Protein AF-A0A9P7K1Y3-F1 (afdb_monomer)

pLDDT: mean 72.36, std 15.78, range [33.62, 91.06]

Radius of gyration: 36.67 Å; Cα contacts (8 Å, |Δi|>4): 23; chains: 1; bounding box: 82×53×87 Å

Mean predicted aligned error: 20.77 Å

Foldseek 3Di:
DDDDDDDDDDDDDDDDPPPDDPDDDPDDPDDDDDDDDDPDPDPCPPPNPDPDDDDPDDPDDDPDDDDDPVNVVVVVCVVVVHDPPPVDPDPVRVVVLVVCPVPPPPVVSVVVVPDDD

Secondary structure (DSSP, 8-state):
---------------------TT-----SSPPPP-----------TT-S------SS-S---------HHHHHHHHHHHHT--TTTTSSSHHHHHHHHHHHHHS-HHHHHHHHTS--

Sequence (117 aa):
MKTSESDGEDDINAGDHFEIPPDSPPASKRAQVEEVEDEGEPPIGPHDDCYVREFPHPASQWIRHADTAFESLLGELRATGKDVWEPFASEEEWELAMWLMKNVGQKSTDEYLNLPI

Organism: NCBI:txid117069

Structure (mmCIF, N/CA/C/O backbone):
data_AF-A0A9P7K1Y3-F1
#
_entry.id   AF-A0A9P7K1Y3-F1
#
loop_
_atom_site.group_PDB
_atom_site.id
_atom_site.type_symbol
_atom_site.label_atom_id
_atom_site.label_alt_id
_atom_site.label_comp_id
_atom_site.label_asym_id
_atom_site.label_entity_id
_atom_site.label_seq_id
_atom_site.pdbx_PDB_ins_code
_atom_site.Cartn_x
_atom_site.Cartn_y
_atom_site.Cartn_z
_atom_site.occupancy
_atom_site.B_iso_or_equiv
_atom_site.auth_seq_id
_atom_site.auth_comp_id
_atom_site.auth_asym_id
_atom_site.auth_atom_id
_atom_site.pdbx_PDB_model_num
ATOM 1 N N . MET A 1 1 ? 44.450 -28.643 61.158 1.00 38.12 1 MET A N 1
ATOM 2 C CA . MET A 1 1 ? 45.906 -28.892 61.112 1.00 38.12 1 MET A CA 1
ATOM 3 C C . MET A 1 1 ? 46.382 -28.500 59.725 1.00 38.12 1 MET A C 1
ATOM 5 O O . MET A 1 1 ? 45.722 -28.853 58.760 1.00 38.12 1 MET A O 1
ATOM 9 N N . LYS A 1 2 ? 47.408 -27.649 59.674 1.00 33.62 2 LYS A N 1
ATOM 10 C CA . LYS A 1 2 ? 48.014 -27.036 58.483 1.00 33.62 2 LYS A CA 1
ATOM 11 C C . LYS A 1 2 ? 49.043 -28.007 57.881 1.00 33.62 2 LYS A C 1
ATOM 13 O O . LYS A 1 2 ? 49.742 -28.658 58.649 1.00 33.62 2 LYS A O 1
ATOM 18 N N . THR A 1 3 ? 49.160 -28.036 56.560 1.00 48.47 3 THR A N 1
ATOM 19 C CA . THR A 1 3 ? 50.324 -28.528 55.794 1.00 48.47 3 THR A CA 1
ATOM 20 C C . THR A 1 3 ? 50.807 -27.320 54.976 1.00 48.47 3 THR A C 1
ATOM 22 O O . THR A 1 3 ? 49.987 -26.728 54.278 1.00 48.47 3 THR A O 1
ATOM 25 N N . SER A 1 4 ? 51.940 -26.692 55.324 1.00 46.88 4 SER A N 1
ATOM 26 C CA . SER A 1 4 ? 53.303 -26.936 54.786 1.00 46.88 4 SER A CA 1
ATOM 27 C C . SER A 1 4 ? 53.340 -26.690 53.267 1.00 46.88 4 SER A C 1
ATOM 29 O O . SER A 1 4 ? 52.697 -27.445 52.552 1.00 46.88 4 SER A O 1
ATOM 31 N N . GLU A 1 5 ? 53.827 -25.562 52.736 1.00 41.91 5 GLU A N 1
ATOM 32 C CA . GLU A 1 5 ? 55.189 -24.968 52.714 1.00 41.91 5 GLU A CA 1
ATOM 33 C C . GLU A 1 5 ? 55.901 -25.209 51.362 1.00 41.91 5 GLU A C 1
ATOM 35 O O . GLU A 1 5 ? 55.812 -26.297 50.800 1.00 41.91 5 GLU A O 1
ATOM 40 N N . SER A 1 6 ? 56.609 -24.158 50.926 1.00 43.84 6 SER A N 1
ATOM 41 C CA . SER A 1 6 ? 57.683 -24.043 49.925 1.00 43.84 6 SER A CA 1
ATOM 42 C C . SER A 1 6 ? 57.377 -23.636 48.477 1.00 43.84 6 SER A C 1
ATOM 44 O O . SER A 1 6 ? 56.924 -24.427 47.656 1.00 43.84 6 SER A O 1
ATOM 46 N N . ASP A 1 7 ? 57.724 -22.362 48.242 1.00 41.53 7 ASP A N 1
ATOM 47 C CA . ASP A 1 7 ? 58.723 -21.825 47.300 1.00 41.53 7 ASP A CA 1
ATOM 48 C C . ASP A 1 7 ? 58.618 -22.072 45.793 1.00 41.53 7 ASP A C 1
ATOM 50 O O . ASP A 1 7 ? 58.570 -23.194 45.298 1.00 41.53 7 ASP A O 1
ATOM 54 N N . GLY A 1 8 ? 58.727 -20.956 45.071 1.00 40.19 8 GLY A N 1
ATOM 55 C CA . GLY A 1 8 ? 58.896 -20.886 43.627 1.00 40.19 8 GLY A CA 1
ATOM 56 C C . GLY A 1 8 ? 58.743 -19.452 43.136 1.00 40.19 8 GLY A C 1
ATOM 57 O O . GLY A 1 8 ? 57.800 -19.153 42.408 1.00 40.19 8 GLY A O 1
ATOM 58 N N . GLU A 1 9 ? 59.614 -18.561 43.613 1.00 49.28 9 GLU A N 1
ATOM 59 C CA . GLU A 1 9 ? 59.849 -17.253 43.003 1.00 49.28 9 GLU A CA 1
ATOM 60 C C . GLU A 1 9 ? 60.460 -17.471 41.613 1.00 49.28 9 GLU A C 1
ATOM 62 O O . GLU A 1 9 ? 61.482 -18.140 41.501 1.00 49.28 9 GLU A O 1
ATOM 67 N N . ASP A 1 10 ? 59.851 -16.901 40.576 1.00 48.69 10 ASP A N 1
ATOM 68 C CA . ASP A 1 10 ? 60.540 -16.615 39.320 1.00 48.69 10 ASP A CA 1
ATOM 69 C C . ASP A 1 10 ? 60.316 -15.137 38.989 1.00 48.69 10 ASP A C 1
ATOM 71 O O . ASP A 1 10 ? 59.240 -14.692 38.577 1.00 48.69 10 ASP A O 1
ATOM 75 N N . ASP A 1 11 ? 61.381 -14.385 39.24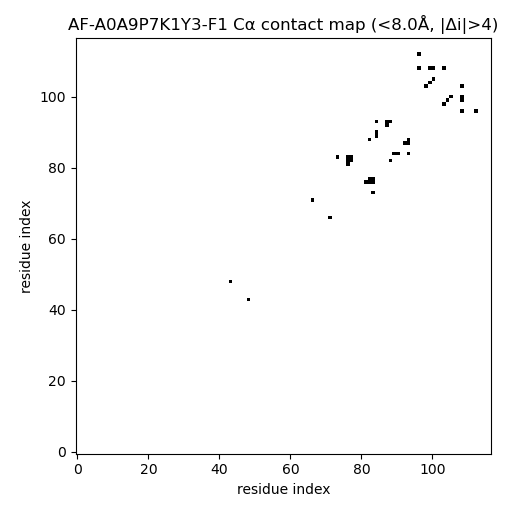3 1.00 48.50 11 ASP A N 1
ATOM 76 C CA . ASP A 1 11 ? 61.643 -13.032 38.794 1.00 48.50 11 ASP A CA 1
ATOM 77 C C . ASP A 1 11 ? 61.428 -12.862 37.284 1.00 48.50 11 ASP A C 1
ATOM 79 O O . ASP A 1 11 ? 62.089 -13.501 36.467 1.00 48.50 11 ASP A O 1
ATOM 83 N N . ILE A 1 12 ? 60.644 -11.851 36.914 1.00 45.72 12 ILE A N 1
ATOM 84 C CA . ILE A 1 12 ? 61.038 -10.943 35.832 1.00 45.72 12 ILE A CA 1
ATOM 85 C C . ILE A 1 12 ? 60.817 -9.502 36.288 1.00 45.72 12 ILE A C 1
ATOM 87 O O . ILE A 1 12 ? 59.787 -8.875 36.054 1.00 45.72 12 ILE A O 1
ATOM 91 N N . ASN A 1 13 ? 61.839 -8.970 36.951 1.00 45.81 13 ASN A N 1
ATOM 92 C CA . ASN A 1 13 ? 62.091 -7.541 36.996 1.00 45.81 13 ASN A CA 1
ATOM 93 C C . ASN A 1 13 ? 62.672 -7.108 35.644 1.00 45.81 13 ASN A C 1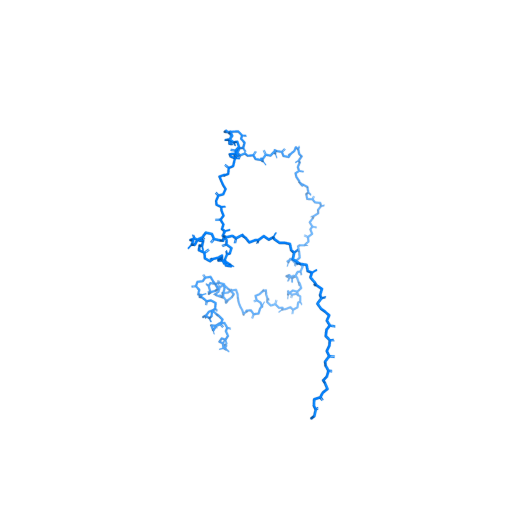
ATOM 95 O O . ASN A 1 13 ? 63.774 -7.520 35.287 1.00 45.81 13 ASN A O 1
ATOM 99 N N . ALA A 1 14 ? 61.967 -6.246 34.920 1.00 44.66 14 ALA A N 1
ATOM 100 C CA . ALA A 1 14 ? 62.613 -5.309 34.011 1.00 44.66 14 ALA A CA 1
ATOM 101 C C . ALA A 1 14 ? 61.709 -4.094 33.811 1.00 44.66 14 ALA A C 1
ATOM 103 O O . ALA A 1 14 ? 60.814 -4.093 32.974 1.00 44.66 14 ALA A O 1
ATOM 104 N N . GLY A 1 15 ? 61.960 -3.099 34.660 1.00 49.22 15 GLY A N 1
ATOM 105 C CA . GLY A 1 15 ? 61.858 -1.669 34.388 1.00 49.22 15 GLY A CA 1
ATOM 106 C C . GLY A 1 15 ? 60.866 -1.202 33.328 1.00 49.22 15 GLY A C 1
ATOM 107 O O . GLY A 1 15 ? 61.160 -1.241 32.142 1.00 49.22 15 GLY A O 1
ATOM 108 N N . ASP A 1 16 ? 59.799 -0.565 33.795 1.00 45.84 16 ASP A N 1
ATOM 109 C CA . ASP A 1 16 ? 59.640 0.850 33.474 1.00 45.84 16 ASP A CA 1
ATOM 110 C C . ASP A 1 16 ? 58.809 1.503 34.581 1.00 45.84 16 ASP A C 1
ATOM 112 O O . ASP A 1 16 ? 57.584 1.386 34.647 1.00 45.84 16 ASP A O 1
ATOM 116 N N . HIS A 1 17 ? 59.495 2.136 35.533 1.00 47.50 17 HIS A N 1
ATOM 117 C CA . HIS A 1 17 ? 58.851 3.080 36.434 1.00 47.50 17 HIS A CA 1
ATOM 118 C C . HIS A 1 17 ? 58.543 4.324 35.600 1.00 47.50 17 HIS A C 1
ATOM 120 O O . HIS A 1 17 ? 59.307 5.285 35.598 1.00 47.50 17 HIS A O 1
ATOM 126 N N . PHE A 1 18 ? 57.445 4.281 34.845 1.00 46.47 18 PHE A N 1
ATOM 127 C CA . PHE A 1 18 ? 56.865 5.491 34.288 1.00 46.47 18 PHE A CA 1
ATOM 128 C C . PHE A 1 18 ? 56.367 6.306 35.481 1.00 46.47 18 PHE A C 1
ATOM 130 O O . PHE A 1 18 ? 55.303 6.030 36.038 1.00 46.47 18 PHE A O 1
ATOM 137 N N . GLU A 1 19 ? 57.173 7.276 35.916 1.00 50.47 19 GLU A N 1
ATOM 138 C CA . GLU A 1 19 ? 56.681 8.375 36.736 1.00 50.47 19 GLU A CA 1
ATOM 139 C C . GLU A 1 19 ? 55.524 9.011 35.966 1.00 50.47 19 GLU A C 1
ATOM 141 O O . GLU A 1 19 ? 55.716 9.699 34.965 1.00 50.47 19 GLU A O 1
ATOM 146 N N . ILE A 1 20 ? 54.301 8.721 36.401 1.00 54.47 20 ILE A N 1
ATOM 147 C CA . ILE A 1 20 ? 53.108 9.386 35.900 1.00 54.47 20 ILE A CA 1
ATOM 148 C C . ILE A 1 20 ? 53.198 10.821 36.437 1.00 54.47 20 ILE A C 1
ATOM 150 O O . ILE A 1 20 ? 53.175 10.996 37.661 1.00 54.47 20 ILE A O 1
ATOM 154 N N . PRO A 1 21 ? 53.316 11.852 35.578 1.00 62.88 21 PRO A N 1
ATOM 155 C CA . PRO A 1 21 ? 53.270 13.235 36.032 1.00 62.88 21 PRO A CA 1
ATOM 156 C C . PRO A 1 21 ? 51.964 13.446 36.810 1.00 62.88 21 PRO A C 1
ATOM 158 O O . PRO A 1 21 ? 50.924 12.952 36.363 1.00 62.88 21 PRO A O 1
ATOM 161 N N . PRO A 1 22 ? 51.973 14.156 37.952 1.00 58.12 22 PRO A N 1
ATOM 162 C CA . PRO A 1 22 ? 50.864 14.160 38.913 1.00 58.12 22 PRO A CA 1
ATOM 163 C C . PRO A 1 22 ? 49.582 14.874 38.438 1.00 58.12 22 PRO A C 1
ATOM 165 O O . PRO A 1 22 ? 48.744 15.217 39.266 1.00 58.12 22 PRO A O 1
ATOM 168 N N . ASP A 1 23 ? 49.401 15.088 37.133 1.00 59.88 23 ASP A N 1
ATOM 169 C CA . ASP A 1 23 ? 48.258 15.813 36.572 1.00 59.88 23 ASP A CA 1
ATOM 170 C C . ASP A 1 23 ? 47.722 15.207 35.260 1.00 59.88 23 ASP A C 1
ATOM 172 O O . ASP A 1 23 ? 47.326 15.914 34.336 1.00 59.88 23 ASP A O 1
ATOM 176 N N . SER A 1 24 ? 47.720 13.874 35.138 1.00 58.38 24 SER A N 1
ATOM 177 C CA . SER A 1 24 ? 46.926 13.217 34.092 1.00 58.38 24 SER A CA 1
ATOM 178 C C . SER A 1 24 ? 45.528 12.903 34.641 1.00 58.38 24 SER A C 1
ATOM 180 O O . SER A 1 24 ? 45.415 12.098 35.574 1.00 58.38 24 SER A O 1
ATOM 182 N N . PRO A 1 25 ? 44.449 13.523 34.121 1.00 64.50 25 PRO A N 1
ATOM 183 C CA . PRO A 1 25 ? 43.099 13.196 34.556 1.00 64.50 25 PRO A CA 1
ATOM 184 C C . PRO A 1 25 ? 42.791 11.724 34.233 1.00 64.50 25 PRO A C 1
ATOM 186 O O . PRO A 1 25 ? 43.250 11.206 33.212 1.00 64.50 25 PRO A O 1
ATOM 189 N N . PRO A 1 26 ? 42.021 11.024 35.086 1.00 60.16 26 PRO A N 1
ATOM 190 C CA . PRO A 1 26 ? 41.803 9.590 34.947 1.00 60.16 26 PRO A CA 1
ATOM 191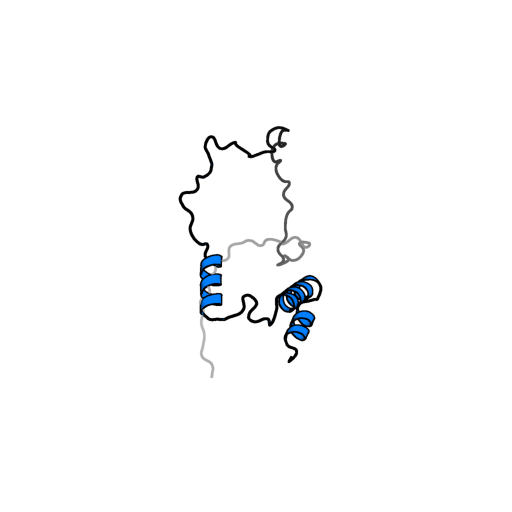 C C . PRO A 1 26 ? 41.220 9.265 33.571 1.00 60.16 26 PRO A C 1
ATOM 193 O O . PRO A 1 26 ? 40.232 9.874 33.154 1.00 60.16 26 PRO A O 1
ATOM 196 N N . ALA A 1 27 ? 41.824 8.284 32.889 1.00 65.81 27 ALA A N 1
ATOM 197 C CA . ALA A 1 27 ? 41.388 7.815 31.580 1.00 65.81 27 ALA A CA 1
ATOM 198 C C . ALA A 1 27 ? 39.891 7.469 31.618 1.00 65.81 27 ALA A C 1
ATOM 200 O O . ALA A 1 27 ? 39.456 6.481 32.218 1.00 65.81 27 ALA A O 1
ATOM 201 N N . SER A 1 28 ? 39.086 8.332 31.004 1.00 65.62 28 SER A N 1
ATOM 202 C CA . SER A 1 28 ? 37.648 8.142 30.906 1.00 65.62 28 SER A CA 1
ATOM 203 C C . SER A 1 28 ? 37.385 6.951 29.990 1.00 65.62 28 SER A C 1
ATOM 205 O O . SER A 1 28 ? 37.808 6.948 28.841 1.00 65.62 28 SER A O 1
ATOM 207 N N . LYS A 1 29 ? 36.634 5.947 30.460 1.00 70.06 29 LYS A N 1
ATOM 208 C CA . LYS A 1 29 ? 36.174 4.805 29.637 1.00 70.06 29 LYS A CA 1
ATOM 209 C C . LYS A 1 29 ? 35.100 5.198 28.606 1.00 70.06 29 LYS A C 1
ATOM 211 O O . LYS A 1 29 ? 34.393 4.337 28.088 1.00 70.06 29 LYS A O 1
ATOM 216 N N . ARG A 1 30 ? 34.902 6.496 28.372 1.00 65.38 30 ARG A N 1
ATOM 217 C CA . ARG A 1 30 ? 33.943 7.020 27.402 1.00 65.38 30 ARG A CA 1
ATOM 218 C C . ARG A 1 30 ? 34.648 7.185 26.066 1.00 65.38 30 ARG A C 1
ATOM 220 O O . ARG A 1 30 ? 35.734 7.751 26.026 1.00 65.38 30 ARG A O 1
ATOM 227 N N . ALA A 1 31 ? 34.005 6.720 24.998 1.00 58.09 31 ALA A N 1
ATOM 228 C CA . ALA A 1 31 ? 34.439 7.015 23.641 1.00 58.09 31 ALA A CA 1
ATOM 229 C C . ALA A 1 31 ? 34.554 8.539 23.475 1.00 58.09 31 ALA A C 1
ATOM 231 O O . ALA A 1 31 ? 33.605 9.266 23.781 1.00 58.09 31 ALA A O 1
ATOM 232 N N . GLN A 1 32 ? 35.726 9.005 23.053 1.00 65.38 32 GLN A N 1
ATOM 233 C CA . GLN A 1 32 ? 35.957 10.390 22.658 1.00 65.38 32 GLN A CA 1
ATOM 234 C C . GLN A 1 32 ? 35.990 10.430 21.132 1.00 65.38 32 GLN A C 1
ATOM 236 O O . GLN A 1 32 ? 36.580 9.551 20.507 1.00 65.38 32 GLN A O 1
ATOM 241 N N . VAL A 1 33 ? 35.299 11.407 20.553 1.00 73.56 33 VAL A N 1
ATOM 242 C CA . VAL A 1 33 ? 35.306 11.670 19.112 1.00 73.56 33 VAL A CA 1
ATOM 243 C C . VAL A 1 33 ? 36.233 12.859 18.896 1.00 73.56 33 VAL A C 1
ATOM 245 O O . VAL A 1 33 ? 36.007 13.918 19.476 1.00 73.56 33 VAL A O 1
ATOM 248 N N . GLU A 1 34 ? 37.293 12.655 18.121 1.00 70.00 34 GLU A N 1
ATOM 249 C CA . GLU A 1 34 ? 38.163 13.718 17.621 1.00 70.00 34 GLU A CA 1
ATOM 250 C C . GLU A 1 34 ? 37.557 14.241 16.315 1.00 70.00 34 GLU A C 1
ATOM 252 O O . GLU A 1 34 ? 37.273 13.453 15.410 1.00 70.00 34 GLU A O 1
ATOM 257 N N . GLU A 1 35 ? 37.303 15.548 16.228 1.00 68.69 35 GLU A N 1
ATOM 258 C CA . GLU A 1 35 ? 36.940 16.172 14.955 1.00 68.69 35 GLU A CA 1
ATOM 259 C C . GLU A 1 35 ? 38.202 16.270 14.096 1.00 68.69 35 GLU A C 1
ATOM 261 O O . GLU A 1 35 ? 39.083 17.088 14.351 1.00 68.69 35 GLU A O 1
ATOM 266 N N . VAL A 1 36 ? 38.298 15.390 13.100 1.00 77.25 36 VAL A N 1
ATOM 267 C CA . VAL A 1 36 ? 39.306 15.479 12.043 1.00 77.25 36 VAL A CA 1
ATOM 268 C C . VAL A 1 36 ? 38.804 16.496 11.022 1.00 77.25 36 VAL A C 1
ATOM 270 O O . VAL A 1 36 ? 37.663 16.398 10.570 1.00 77.25 36 VAL A O 1
ATOM 273 N N . GLU A 1 37 ? 39.639 17.480 10.686 1.00 68.25 37 GLU A N 1
ATOM 274 C CA . GLU A 1 37 ? 39.364 18.411 9.590 1.00 68.25 37 GLU A CA 1
ATOM 275 C C . GLU A 1 37 ? 39.229 17.598 8.298 1.00 68.25 37 GLU A C 1
ATOM 277 O O . GLU A 1 37 ? 40.146 16.866 7.923 1.00 68.25 37 GLU A O 1
ATOM 282 N N . ASP A 1 38 ? 38.056 17.667 7.669 1.00 71.06 38 ASP A N 1
ATOM 283 C CA . ASP A 1 38 ? 37.799 16.987 6.405 1.00 71.06 38 ASP A CA 1
ATOM 284 C C . ASP A 1 38 ? 38.766 17.568 5.368 1.00 71.06 38 ASP A C 1
ATOM 286 O O . ASP A 1 38 ? 38.684 18.756 5.035 1.00 71.06 38 ASP A O 1
ATOM 290 N N . GLU A 1 39 ? 39.749 16.771 4.935 1.00 68.38 39 GLU A N 1
ATOM 291 C CA . GLU A 1 39 ? 40.701 17.166 3.899 1.00 68.38 39 GLU A CA 1
ATOM 292 C C . GLU A 1 39 ? 39.920 17.372 2.603 1.00 68.38 39 GLU A C 1
ATOM 294 O O . GLU A 1 39 ? 39.699 16.437 1.839 1.00 68.38 39 GLU A O 1
ATOM 299 N N . GLY A 1 40 ? 39.486 18.623 2.431 1.00 61.97 40 GLY A N 1
ATOM 300 C CA . GLY A 1 40 ? 38.705 19.187 1.343 1.00 61.97 40 GLY A CA 1
ATOM 301 C C . GLY A 1 40 ? 38.379 18.224 0.217 1.00 61.97 40 GLY A C 1
ATOM 302 O O . GLY A 1 40 ? 39.202 17.995 -0.674 1.00 61.97 40 GLY A O 1
ATOM 303 N N . GLU A 1 41 ? 37.126 17.775 0.189 1.00 65.50 41 GLU A N 1
ATOM 304 C CA . GLU A 1 41 ? 36.512 17.384 -1.068 1.00 65.50 41 GLU A CA 1
ATOM 305 C C . GLU A 1 41 ? 36.777 18.524 -2.073 1.00 65.50 41 GLU A C 1
ATOM 307 O O . GLU A 1 41 ? 36.544 19.699 -1.745 1.00 65.50 41 GLU A O 1
ATOM 312 N N . PRO A 1 42 ? 37.378 18.237 -3.247 1.00 65.94 42 PRO A N 1
ATOM 313 C CA . PRO A 1 42 ? 37.686 19.278 -4.214 1.00 65.94 42 PRO A CA 1
ATOM 314 C C . PRO A 1 42 ? 36.407 20.073 -4.479 1.00 65.94 42 PRO A C 1
ATOM 316 O O . PRO A 1 42 ? 35.338 19.463 -4.544 1.00 65.94 42 PRO A O 1
ATOM 319 N N . PRO A 1 43 ? 36.484 21.413 -4.605 1.00 60.59 43 PRO A N 1
ATOM 320 C CA . PRO A 1 43 ? 35.298 22.228 -4.799 1.00 60.59 43 PRO A CA 1
ATOM 321 C C . PRO A 1 43 ? 34.535 21.656 -5.984 1.00 60.59 43 PRO A C 1
ATOM 323 O O . PRO A 1 43 ? 35.058 21.662 -7.101 1.00 60.59 43 PRO A O 1
ATOM 326 N N . ILE A 1 44 ? 33.343 21.118 -5.705 1.00 60.78 44 ILE A N 1
ATOM 327 C CA . ILE A 1 44 ? 32.436 20.587 -6.714 1.00 60.78 44 ILE A CA 1
ATOM 328 C C . ILE A 1 44 ? 32.251 21.731 -7.704 1.00 60.78 44 ILE A C 1
ATOM 330 O O . ILE A 1 44 ? 31.718 22.795 -7.371 1.00 60.78 44 ILE A O 1
ATOM 334 N N . GLY A 1 45 ? 32.854 21.583 -8.883 1.00 60.84 45 GLY A N 1
ATOM 335 C CA . GLY A 1 45 ? 32.786 22.608 -9.906 1.00 60.84 45 GLY A CA 1
ATOM 336 C C . GLY A 1 45 ? 31.328 22.771 -10.335 1.00 60.84 45 GLY A C 1
ATOM 337 O O . GLY A 1 45 ? 30.555 21.823 -10.216 1.00 60.84 45 GLY A O 1
ATOM 338 N N . PRO A 1 46 ? 30.940 23.912 -10.930 1.00 59.47 46 PRO A N 1
ATOM 339 C CA . PRO A 1 46 ? 29.563 24.183 -11.379 1.00 59.47 46 PRO A CA 1
ATOM 340 C C . PRO A 1 46 ? 29.040 23.228 -12.479 1.00 59.47 46 PRO A C 1
ATOM 342 O O . PRO A 1 46 ? 28.011 23.486 -13.101 1.00 59.47 46 PRO A O 1
ATOM 345 N N . HIS A 1 47 ? 29.772 22.151 -12.766 1.00 56.00 47 HIS A N 1
ATOM 346 C CA . HIS A 1 47 ? 29.493 21.145 -13.779 1.00 56.00 47 HIS A CA 1
ATOM 347 C C . HIS A 1 47 ? 29.454 19.707 -13.235 1.00 56.00 47 HIS A C 1
ATOM 349 O O . HIS A 1 47 ? 29.150 18.809 -14.016 1.00 56.00 47 HIS A O 1
ATOM 355 N N . ASP A 1 48 ? 29.687 19.483 -11.937 1.00 56.03 48 ASP A N 1
ATOM 356 C CA . ASP A 1 48 ? 29.648 18.143 -11.324 1.00 56.03 48 ASP A CA 1
ATOM 357 C C . ASP A 1 48 ? 28.325 17.847 -10.581 1.00 56.03 48 ASP A C 1
ATOM 359 O O . ASP A 1 48 ? 28.165 16.801 -9.956 1.00 56.03 48 ASP A O 1
ATOM 363 N N . ASP A 1 49 ? 27.319 18.718 -10.713 1.00 60.41 49 ASP A N 1
ATOM 364 C CA . ASP A 1 49 ? 26.072 18.651 -9.929 1.00 60.41 49 ASP A CA 1
ATOM 365 C C . ASP A 1 49 ? 24.989 17.730 -10.519 1.00 60.41 49 ASP A C 1
ATOM 367 O O . ASP A 1 49 ? 23.845 17.708 -10.058 1.00 60.41 49 ASP A O 1
ATOM 371 N N . CYS A 1 50 ? 25.296 16.953 -11.556 1.00 61.41 50 CYS A N 1
ATOM 372 C CA . CYS A 1 50 ? 24.330 15.997 -12.084 1.00 61.41 50 CYS A CA 1
ATOM 373 C C . CYS A 1 50 ? 25.010 14.745 -12.633 1.00 61.41 50 CYS A C 1
ATOM 375 O O . CYS A 1 50 ? 25.383 14.659 -13.800 1.00 61.41 50 CYS A O 1
ATOM 377 N N . TYR A 1 51 ? 25.057 13.700 -11.804 1.00 70.00 51 TYR A N 1
ATOM 378 C CA . TYR A 1 51 ? 25.288 12.313 -12.227 1.00 70.00 51 TYR A CA 1
ATOM 379 C C . TYR A 1 51 ? 24.114 11.763 -13.066 1.00 70.00 51 TYR A C 1
ATOM 381 O O . TYR A 1 51 ? 23.650 10.642 -12.865 1.00 70.00 51 TYR A O 1
ATOM 389 N N . VAL A 1 52 ? 23.592 12.556 -14.002 1.00 76.06 52 VAL A N 1
ATOM 390 C CA . VAL A 1 52 ? 22.504 12.179 -14.898 1.00 76.06 52 VAL A CA 1
ATOM 391 C C . VAL A 1 52 ? 23.089 12.038 -16.292 1.00 76.06 52 VAL A C 1
ATOM 393 O O . VAL A 1 52 ? 23.491 13.008 -16.927 1.00 76.06 52 VAL A O 1
ATOM 396 N N . ARG A 1 53 ? 23.147 10.798 -16.775 1.00 77.50 53 ARG A N 1
ATOM 397 C CA . ARG A 1 53 ? 23.503 10.481 -18.157 1.00 77.50 53 ARG A CA 1
ATOM 398 C C . ARG A 1 53 ? 22.248 10.021 -18.881 1.00 77.50 53 ARG A C 1
ATOM 400 O O . ARG A 1 53 ? 21.563 9.118 -18.404 1.00 77.50 53 ARG A O 1
ATOM 407 N N . GLU A 1 54 ? 21.971 10.614 -20.036 1.00 81.56 54 GLU A N 1
ATOM 408 C CA . GLU A 1 54 ? 20.889 10.155 -20.905 1.00 81.56 54 GLU A C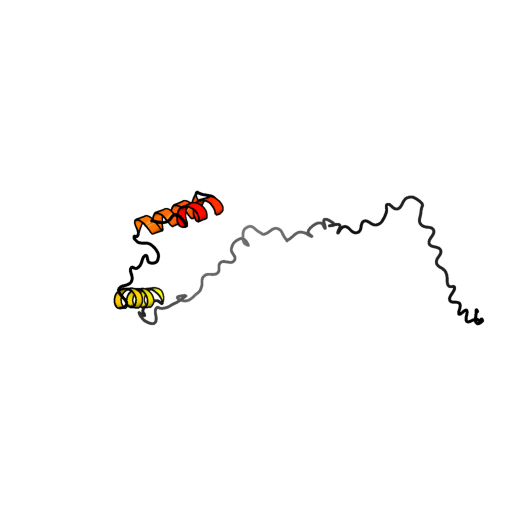A 1
ATOM 409 C C . GLU A 1 54 ? 21.152 8.710 -21.340 1.00 81.56 54 GLU A C 1
ATOM 411 O O . GLU A 1 54 ? 22.239 8.367 -21.817 1.00 81.56 54 GLU A O 1
ATOM 416 N N . PHE A 1 55 ? 20.162 7.840 -21.142 1.00 83.94 55 PHE A N 1
ATOM 417 C CA . PHE A 1 55 ? 20.256 6.460 -21.591 1.00 83.94 55 PHE A CA 1
ATOM 418 C C . PHE A 1 55 ? 19.955 6.411 -23.101 1.00 83.94 55 PHE A C 1
ATOM 420 O O . PHE A 1 55 ? 18.880 6.846 -23.513 1.00 83.94 55 PHE A O 1
ATOM 427 N N . PRO A 1 56 ? 20.868 5.891 -23.945 1.00 87.81 56 PRO A N 1
ATOM 428 C CA . PRO A 1 56 ? 20.781 6.040 -25.403 1.00 87.81 56 PRO A CA 1
ATOM 429 C C . PRO A 1 56 ? 19.669 5.223 -26.077 1.00 87.81 56 PRO A C 1
ATOM 431 O O . PRO A 1 56 ? 19.453 5.347 -27.281 1.00 87.81 56 PRO A O 1
ATOM 434 N N . HIS A 1 57 ? 18.963 4.376 -25.329 1.00 86.75 57 HIS A N 1
ATOM 435 C CA . HIS A 1 57 ? 17.929 3.488 -25.850 1.00 86.75 57 HIS A CA 1
ATOM 436 C C . HIS A 1 57 ? 16.636 3.666 -25.050 1.00 86.75 57 HIS A C 1
ATOM 438 O O . HIS A 1 57 ? 16.669 4.184 -23.935 1.00 86.75 57 HIS A O 1
ATOM 444 N N . PRO A 1 58 ? 15.487 3.192 -25.550 1.00 85.69 58 PRO A N 1
ATOM 445 C CA . PRO A 1 58 ? 14.306 3.050 -24.712 1.00 85.69 58 PRO A CA 1
ATOM 446 C C . PRO A 1 58 ? 14.651 2.195 -23.485 1.00 85.69 58 PRO A C 1
ATOM 448 O O . PRO A 1 58 ? 15.074 1.048 -23.629 1.00 85.69 58 PRO A O 1
ATOM 451 N N . ALA A 1 59 ? 14.494 2.755 -22.283 1.00 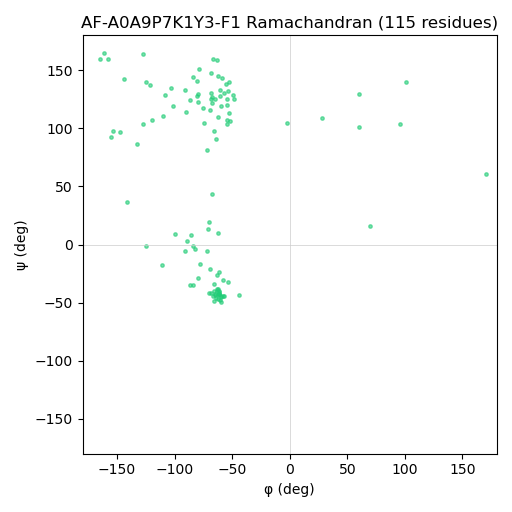85.88 59 ALA A N 1
ATOM 452 C CA . ALA A 1 59 ? 14.835 2.072 -21.031 1.00 85.88 59 AL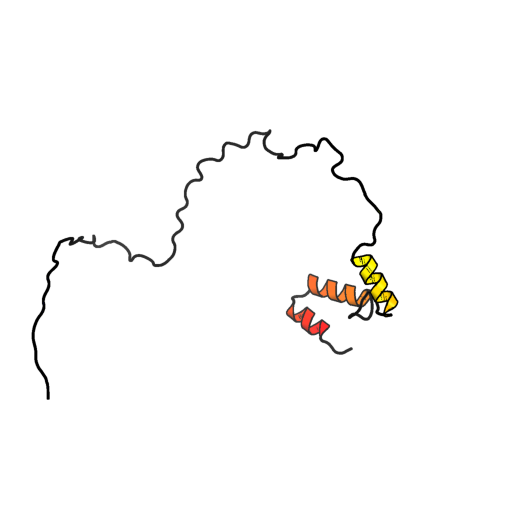A A CA 1
ATOM 453 C C . ALA A 1 59 ? 14.011 0.789 -20.814 1.00 85.88 59 ALA A C 1
ATOM 455 O O . ALA A 1 59 ? 14.440 -0.118 -20.106 1.00 85.88 59 ALA A O 1
ATOM 456 N N . SER A 1 60 ? 12.833 0.700 -21.435 1.00 83.50 60 SER A N 1
ATOM 457 C CA . SER A 1 60 ? 12.033 -0.520 -21.481 1.00 83.50 60 SER A CA 1
ATOM 458 C C . SER A 1 60 ? 11.059 -0.514 -22.663 1.00 83.50 60 SER A C 1
ATOM 460 O O . SER A 1 60 ? 10.725 0.535 -23.217 1.00 83.50 60 SER A O 1
ATOM 462 N N . GLN A 1 61 ? 10.604 -1.709 -23.038 1.00 87.44 61 GLN A N 1
ATOM 463 C CA . GLN A 1 61 ? 9.440 -1.931 -23.891 1.00 87.44 61 GLN A CA 1
ATOM 464 C C . GLN A 1 61 ? 8.487 -2.862 -23.141 1.00 87.44 61 GLN A C 1
ATOM 466 O O . GLN A 1 61 ? 8.925 -3.806 -22.480 1.00 87.44 61 GLN A O 1
ATOM 471 N N . TRP A 1 62 ? 7.187 -2.596 -23.228 1.00 82.56 62 TRP A N 1
ATOM 472 C CA . TRP A 1 62 ? 6.177 -3.476 -22.655 1.00 82.56 62 TRP A CA 1
ATOM 473 C C . TRP A 1 62 ? 6.174 -4.800 -23.436 1.00 82.56 62 TRP A C 1
ATOM 475 O O . TRP A 1 62 ? 6.029 -4.816 -24.654 1.00 82.56 62 TRP A O 1
ATOM 485 N N . ILE A 1 63 ? 6.395 -5.920 -22.744 1.00 88.12 63 ILE A N 1
ATOM 486 C CA . ILE A 1 63 ? 6.499 -7.245 -23.385 1.00 88.12 63 ILE A CA 1
ATOM 487 C C . ILE A 1 63 ? 5.112 -7.882 -23.537 1.00 88.12 63 ILE A C 1
ATOM 489 O O . ILE A 1 63 ? 4.855 -8.602 -24.499 1.00 88.12 63 ILE A O 1
ATOM 493 N N . ARG A 1 64 ? 4.221 -7.648 -22.569 1.00 86.00 64 ARG A N 1
ATOM 494 C CA . ARG A 1 64 ? 2.849 -8.166 -22.547 1.00 86.00 64 ARG A CA 1
ATOM 495 C C . ARG A 1 64 ? 2.004 -7.418 -21.524 1.00 86.00 64 ARG A C 1
ATOM 497 O O . ARG A 1 64 ? 2.546 -6.868 -20.567 1.00 86.00 64 ARG A O 1
ATOM 504 N N . HIS A 1 65 ? 0.691 -7.495 -21.695 1.00 86.56 65 HIS A N 1
ATOM 505 C CA . HIS A 1 65 ? -0.247 -7.264 -20.605 1.00 86.56 65 HIS A CA 1
ATOM 506 C C . HIS A 1 65 ? -0.322 -8.536 -19.759 1.00 86.56 65 HIS A C 1
ATOM 508 O O . HIS A 1 65 ? -0.454 -9.637 -20.295 1.00 86.56 65 HIS A O 1
ATOM 514 N N . ALA A 1 66 ? -0.165 -8.384 -18.454 1.00 89.00 66 ALA A N 1
ATOM 515 C CA . ALA A 1 66 ? -0.341 -9.446 -17.483 1.00 89.00 66 ALA A CA 1
ATOM 516 C C . ALA A 1 66 ? -0.958 -8.826 -16.239 1.00 89.00 66 ALA A C 1
ATOM 518 O O . ALA A 1 66 ? -0.586 -7.705 -15.883 1.00 89.00 66 ALA A O 1
ATOM 519 N N . ASP A 1 67 ? -1.857 -9.570 -15.605 1.00 90.12 67 ASP A N 1
ATOM 520 C CA . ASP A 1 67 ? -2.449 -9.141 -14.352 1.00 90.12 67 ASP A CA 1
ATOM 521 C C . ASP A 1 67 ? -1.341 -8.977 -13.314 1.00 90.12 67 ASP A C 1
ATOM 523 O O . ASP A 1 67 ? -0.441 -9.813 -13.152 1.00 90.12 67 ASP A O 1
ATOM 527 N N . THR A 1 68 ? -1.393 -7.852 -12.625 1.00 90.75 68 THR A N 1
ATOM 528 C CA . THR A 1 68 ? -0.562 -7.602 -11.461 1.00 90.75 68 THR A CA 1
ATOM 529 C C . THR A 1 68 ? -0.970 -8.547 -10.331 1.00 90.75 68 THR A C 1
ATOM 531 O O . THR A 1 68 ? -2.093 -9.053 -10.278 1.00 90.75 68 THR A O 1
ATOM 534 N N . ALA A 1 69 ? -0.073 -8.753 -9.366 1.00 89.50 69 ALA A N 1
ATOM 535 C CA . ALA A 1 69 ? -0.402 -9.525 -8.168 1.00 89.50 69 ALA A CA 1
ATOM 536 C C . ALA A 1 69 ? -1.661 -8.986 -7.454 1.00 89.50 69 ALA A C 1
ATOM 538 O O . ALA A 1 69 ? -2.435 -9.764 -6.905 1.00 89.50 69 ALA A O 1
ATOM 539 N N . PHE A 1 70 ? -1.895 -7.670 -7.514 1.00 87.88 70 PHE A N 1
ATOM 540 C CA . PHE A 1 70 ? -3.076 -7.022 -6.943 1.00 87.88 70 PHE A CA 1
ATOM 541 C C . PHE A 1 70 ? -4.361 -7.352 -7.702 1.00 87.88 70 PHE A C 1
ATOM 543 O O . PHE A 1 70 ? -5.378 -7.616 -7.073 1.00 87.88 70 PHE A O 1
ATOM 550 N N . GLU A 1 71 ? -4.327 -7.366 -9.034 1.00 90.81 71 GLU A N 1
ATOM 551 C CA . GLU A 1 71 ? -5.489 -7.738 -9.852 1.00 90.81 71 GLU A CA 1
ATOM 552 C C . GLU A 1 71 ? -5.852 -9.213 -9.657 1.00 90.81 71 GLU A C 1
ATOM 554 O O . GLU A 1 71 ? -7.030 -9.533 -9.492 1.00 90.81 71 GLU A O 1
ATOM 559 N N . SER A 1 72 ? -4.846 -10.092 -9.572 1.00 90.44 72 SER A N 1
ATOM 560 C CA . SER A 1 72 ? -5.052 -11.502 -9.216 1.00 90.44 72 SER A CA 1
ATOM 561 C C . SER A 1 72 ? -5.694 -11.636 -7.833 1.00 90.44 72 SER A C 1
ATOM 563 O O . SER A 1 72 ? -6.718 -12.301 -7.690 1.00 90.44 72 SER A O 1
ATOM 565 N N . LEU A 1 73 ? -5.147 -10.945 -6.826 1.00 88.06 73 LEU A N 1
ATOM 566 C CA . LEU A 1 73 ? -5.671 -10.961 -5.460 1.00 88.06 73 LEU A CA 1
ATOM 567 C C . LEU A 1 73 ? -7.102 -10.414 -5.386 1.00 88.06 73 LEU A C 1
ATOM 569 O O . LEU A 1 73 ? -7.953 -10.995 -4.719 1.00 88.06 73 LEU A O 1
ATOM 573 N N . LEU A 1 74 ? -7.401 -9.325 -6.095 1.00 87.94 74 LEU A N 1
ATOM 574 C CA . LEU A 1 74 ? -8.748 -8.765 -6.168 1.00 87.94 74 LEU A CA 1
ATOM 575 C C . LEU A 1 74 ? -9.730 -9.752 -6.815 1.00 87.94 74 LEU A C 1
ATOM 577 O O . LEU A 1 74 ? -10.876 -9.864 -6.377 1.00 87.94 74 LEU A O 1
ATOM 581 N N . GLY A 1 75 ? -9.282 -10.484 -7.838 1.00 87.62 75 GLY A N 1
ATOM 582 C CA . GLY A 1 75 ? -10.032 -11.586 -8.433 1.00 87.62 75 GLY A CA 1
ATOM 583 C C . GLY A 1 75 ? -10.347 -12.687 -7.420 1.00 87.62 75 GLY A C 1
ATOM 584 O O . GLY A 1 75 ? -11.493 -13.125 -7.333 1.00 87.62 75 GLY A O 1
ATOM 585 N N . GLU A 1 76 ? -9.367 -13.085 -6.609 1.00 89.88 76 GLU A N 1
ATOM 586 C CA . GLU A 1 76 ? -9.539 -14.073 -5.537 1.00 89.88 76 GLU A CA 1
ATOM 587 C C . GLU A 1 76 ? -10.492 -13.588 -4.433 1.00 89.88 76 GLU A C 1
ATOM 589 O O . GLU A 1 76 ? -11.371 -14.341 -4.006 1.00 89.88 76 GLU A O 1
ATOM 594 N N . LEU A 1 77 ? -10.384 -12.327 -4.005 1.00 88.56 77 LEU A N 1
ATOM 595 C CA . LEU A 1 77 ? -11.288 -11.724 -3.017 1.00 88.56 77 LEU A CA 1
ATOM 596 C C . LEU A 1 77 ? -12.734 -11.718 -3.525 1.00 88.56 77 LEU A C 1
ATOM 598 O O . LEU A 1 77 ? -13.633 -12.223 -2.853 1.00 88.56 77 LEU A O 1
ATOM 602 N N . ARG A 1 78 ? -12.951 -11.280 -4.772 1.00 86.19 78 ARG A N 1
ATOM 603 C CA . ARG A 1 78 ? -14.277 -11.328 -5.408 1.00 86.19 78 ARG A CA 1
ATOM 604 C C . ARG A 1 78 ? -14.803 -12.754 -5.546 1.00 86.19 78 ARG A C 1
ATOM 606 O O . ARG A 1 78 ? -15.980 -12.989 -5.292 1.00 86.19 78 ARG A O 1
ATOM 613 N N . ALA A 1 79 ? -13.955 -13.705 -5.936 1.00 87.69 79 ALA A N 1
ATOM 614 C CA . ALA A 1 79 ? -14.344 -15.107 -6.087 1.00 87.69 79 ALA A CA 1
ATOM 615 C C . ALA A 1 79 ? -14.715 -15.762 -4.747 1.00 87.69 79 ALA A C 1
ATOM 617 O O . ALA A 1 79 ? -15.609 -16.604 -4.696 1.00 87.69 79 ALA A O 1
ATOM 618 N N . THR A 1 80 ? -14.049 -15.364 -3.663 1.00 86.06 80 THR A N 1
ATOM 619 C CA . THR A 1 80 ? -14.343 -15.830 -2.301 1.00 86.06 80 THR A CA 1
ATOM 620 C C . THR A 1 80 ? -15.494 -15.071 -1.639 1.00 86.06 80 THR A C 1
ATOM 622 O O . THR A 1 80 ? -15.915 -15.453 -0.549 1.00 86.06 80 THR A O 1
ATOM 625 N N . GLY A 1 81 ? -16.041 -14.046 -2.305 1.00 82.38 81 GLY A N 1
ATOM 626 C CA . GLY A 1 81 ? -17.122 -13.210 -1.783 1.00 82.38 81 GLY A CA 1
ATOM 627 C C . GLY A 1 81 ? -16.691 -12.306 -0.628 1.00 82.38 81 GLY A C 1
ATOM 628 O O . GLY A 1 81 ? -17.552 -11.811 0.093 1.00 82.38 81 GLY A O 1
ATOM 629 N N . LYS A 1 82 ? -15.381 -12.123 -0.440 1.00 81.19 82 LYS A N 1
ATOM 630 C CA . LYS A 1 82 ? -14.826 -11.222 0.566 1.00 81.19 82 LYS A CA 1
ATOM 631 C C . LYS A 1 82 ? -14.853 -9.800 0.048 1.00 81.19 82 LYS A C 1
ATOM 633 O O . LYS A 1 82 ? -14.580 -9.561 -1.133 1.00 81.19 82 LYS A O 1
ATOM 638 N N . ASP A 1 83 ? -15.170 -8.869 0.936 1.00 81.81 83 ASP A N 1
ATOM 639 C CA . ASP A 1 83 ? -15.074 -7.460 0.595 1.00 81.81 83 ASP A CA 1
ATOM 640 C C . ASP A 1 83 ? -13.604 -7.060 0.411 1.00 81.81 83 ASP A C 1
ATOM 642 O O . ASP A 1 83 ? -12.701 -7.599 1.054 1.00 81.81 83 ASP A O 1
ATOM 646 N N . VAL A 1 84 ? -13.361 -6.107 -0.487 1.00 85.06 84 VAL A N 1
ATOM 647 C CA . VAL A 1 84 ? -12.022 -5.561 -0.765 1.00 85.06 84 VAL A CA 1
ATOM 648 C C . VAL A 1 84 ? -11.454 -4.874 0.476 1.00 85.06 84 VAL A C 1
ATOM 650 O O . VAL A 1 84 ? -10.238 -4.801 0.645 1.00 85.06 84 VAL A O 1
ATOM 653 N N . TRP A 1 85 ? -12.351 -4.407 1.342 1.00 85.44 85 TRP A N 1
ATOM 654 C CA . TRP A 1 85 ? -12.036 -3.697 2.567 1.00 85.44 85 TRP A CA 1
ATOM 655 C C . TRP A 1 85 ? -11.891 -4.610 3.782 1.00 85.44 85 TRP A C 1
ATOM 657 O O . TRP A 1 85 ? -11.467 -4.110 4.819 1.00 85.44 85 TRP A O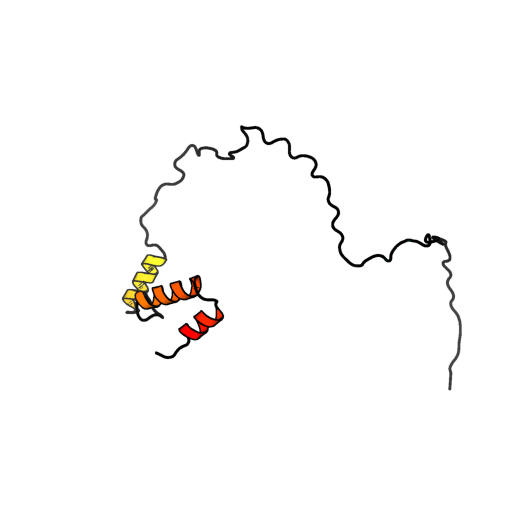 1
ATOM 667 N N . GLU A 1 86 ? -12.163 -5.924 3.686 1.00 80.88 86 GLU A N 1
ATOM 668 C CA . GLU A 1 86 ? -11.964 -6.831 4.825 1.00 80.88 86 GLU A CA 1
ATOM 669 C C . GLU A 1 86 ? -10.528 -6.700 5.370 1.00 80.88 86 GLU A C 1
ATOM 671 O O . GLU A 1 86 ? -9.561 -6.735 4.601 1.00 80.88 86 GLU A O 1
ATOM 676 N N . PRO A 1 87 ? -10.343 -6.561 6.696 1.00 80.69 87 PRO A N 1
ATOM 677 C CA . PRO A 1 87 ? -11.295 -6.841 7.780 1.00 80.69 87 PRO A CA 1
ATOM 678 C C . PRO A 1 87 ? -12.293 -5.719 8.123 1.00 80.69 87 PRO A C 1
ATOM 680 O O . PRO A 1 87 ? -13.109 -5.912 9.020 1.00 80.69 87 PRO A O 1
ATOM 683 N N . PHE A 1 88 ? -12.227 -4.566 7.464 1.00 83.69 88 PHE A N 1
ATOM 684 C CA . PHE A 1 88 ? -13.144 -3.447 7.676 1.00 83.69 88 PHE A CA 1
ATOM 685 C C . PHE A 1 88 ? -14.477 -3.696 6.961 1.00 83.69 88 PHE A C 1
ATOM 687 O O . PHE A 1 88 ? -14.535 -4.388 5.945 1.00 83.69 88 PHE A O 1
ATOM 694 N N . ALA A 1 89 ? -15.557 -3.132 7.494 1.00 85.75 89 ALA A N 1
ATOM 695 C CA . ALA A 1 89 ? -16.904 -3.283 6.958 1.00 85.75 89 ALA A CA 1
ATOM 696 C C . ALA A 1 89 ? -17.171 -2.395 5.733 1.00 85.75 89 ALA A C 1
ATOM 698 O O . ALA A 1 89 ? -18.172 -2.597 5.044 1.00 85.75 89 ALA A O 1
ATOM 699 N N . SER A 1 90 ? -16.340 -1.372 5.503 1.00 87.38 90 SER A N 1
ATOM 700 C CA . SER A 1 90 ? -16.516 -0.405 4.417 1.00 87.38 90 SER A CA 1
ATOM 701 C C . SER A 1 90 ? -15.234 0.364 4.094 1.00 87.38 90 SER A C 1
ATOM 703 O O . SER A 1 90 ? -14.293 0.408 4.893 1.00 87.38 90 SER A O 1
ATOM 705 N N . GLU A 1 91 ? -15.239 1.021 2.934 1.00 88.44 91 GLU A N 1
ATOM 706 C CA . GLU A 1 91 ? -14.208 1.979 2.535 1.00 88.44 91 GLU A CA 1
ATOM 707 C C . GLU A 1 91 ? -14.098 3.120 3.552 1.00 88.44 91 GLU A C 1
ATOM 709 O O . GLU A 1 91 ? -12.997 3.450 3.984 1.00 88.44 91 GLU A O 1
ATOM 714 N N . GLU A 1 92 ? -15.228 3.665 4.013 1.00 89.12 92 GLU A N 1
ATOM 715 C CA . GLU A 1 92 ? -15.255 4.774 4.968 1.00 89.12 92 GLU A CA 1
ATOM 716 C C . GLU A 1 92 ? -14.611 4.404 6.313 1.00 89.12 92 GLU A C 1
ATOM 718 O O . GLU A 1 92 ? -13.912 5.216 6.925 1.00 89.12 92 GLU A O 1
ATOM 723 N N . GLU A 1 93 ? -14.820 3.172 6.784 1.00 88.81 93 GLU A N 1
ATOM 724 C CA . GLU A 1 93 ? -14.185 2.677 8.008 1.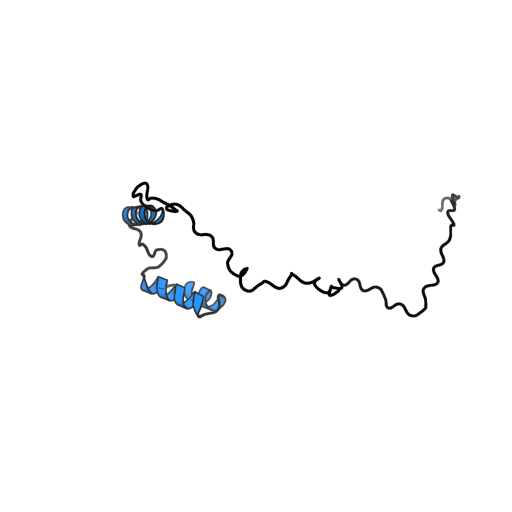00 88.81 93 GLU A CA 1
ATOM 725 C C . GLU A 1 93 ? -12.670 2.505 7.828 1.00 88.81 93 GLU A C 1
ATOM 727 O O . GLU A 1 93 ? -11.887 2.898 8.699 1.00 88.81 93 GLU A O 1
ATOM 732 N N . TRP A 1 94 ? -12.241 1.977 6.680 1.00 91.06 94 TRP A N 1
ATOM 733 C CA . TRP A 1 94 ? -10.824 1.872 6.342 1.00 91.06 94 TRP A CA 1
ATOM 734 C C . TRP A 1 94 ? -10.155 3.255 6.250 1.00 91.06 94 TRP A C 1
ATOM 736 O O . TRP A 1 94 ? -9.068 3.468 6.801 1.00 91.06 94 TRP A O 1
ATOM 746 N N . GLU A 1 95 ? -10.816 4.230 5.622 1.00 90.44 95 GLU A N 1
ATOM 747 C CA . GLU A 1 95 ? -10.345 5.614 5.544 1.00 90.44 95 GLU A CA 1
ATOM 748 C C . GLU A 1 95 ? -10.228 6.259 6.930 1.00 90.44 95 GLU A C 1
ATOM 750 O O . GLU A 1 95 ? -9.249 6.962 7.213 1.00 90.44 95 GLU A O 1
ATOM 755 N N . LEU A 1 96 ? -11.183 5.991 7.824 1.00 90.50 96 LEU A N 1
ATOM 756 C CA . LEU A 1 96 ? -11.138 6.462 9.203 1.00 90.50 96 LEU A CA 1
ATOM 757 C C . LEU A 1 96 ? -9.953 5.862 9.968 1.00 90.50 96 LEU A C 1
ATOM 759 O O . LEU A 1 96 ? -9.218 6.603 10.625 1.00 90.50 96 LEU A O 1
ATOM 763 N N . ALA A 1 97 ? -9.721 4.552 9.854 1.00 88.19 97 ALA A N 1
ATOM 764 C CA . ALA A 1 97 ? -8.564 3.897 10.462 1.00 88.19 97 ALA A CA 1
ATOM 765 C C . ALA A 1 97 ? -7.248 4.529 9.973 1.00 88.19 97 ALA A C 1
ATOM 767 O O . ALA A 1 97 ? -6.375 4.880 10.771 1.00 88.19 97 ALA A O 1
ATOM 768 N N . MET A 1 98 ? -7.141 4.779 8.665 1.00 89.00 98 MET A N 1
ATOM 769 C CA . MET A 1 98 ? -6.001 5.471 8.062 1.00 89.00 98 MET A CA 1
ATOM 770 C C . MET A 1 98 ? -5.832 6.902 8.582 1.00 89.00 98 MET A C 1
ATOM 772 O O . MET A 1 98 ? -4.705 7.352 8.815 1.00 89.00 98 MET A O 1
ATOM 776 N N . TRP A 1 99 ? -6.930 7.637 8.764 1.00 90.81 99 TRP A N 1
ATOM 777 C CA . TRP A 1 99 ? -6.897 8.981 9.331 1.00 90.81 99 TRP A CA 1
ATOM 778 C C . TRP A 1 99 ? -6.410 8.962 10.782 1.00 90.81 99 TRP A C 1
ATOM 780 O O . TRP A 1 99 ? -5.551 9.768 11.146 1.00 90.81 99 TRP A O 1
ATOM 790 N N . LEU A 1 100 ? -6.886 8.014 11.590 1.00 88.75 100 LEU A N 1
ATOM 791 C CA . LEU A 1 100 ? -6.460 7.846 12.978 1.00 88.75 100 LEU A CA 1
ATOM 792 C C . LEU A 1 100 ? -4.971 7.523 13.076 1.00 88.75 100 LEU A C 1
ATOM 794 O O . LEU A 1 100 ? -4.259 8.197 13.812 1.00 88.75 100 LEU A O 1
ATOM 798 N N . MET A 1 101 ? -4.460 6.581 12.278 1.00 82.38 101 MET A N 1
ATOM 799 C CA . MET A 1 101 ? -3.027 6.252 12.268 1.00 82.38 101 MET A CA 1
ATOM 800 C C . MET A 1 101 ? -2.135 7.457 11.932 1.00 82.38 101 MET A C 1
ATOM 802 O O . MET A 1 101 ? -1.001 7.534 12.401 1.00 82.38 101 MET A O 1
ATOM 806 N N . LYS A 1 102 ? -2.632 8.399 11.120 1.00 84.69 102 LYS A N 1
ATOM 807 C CA . LYS A 1 102 ? -1.891 9.604 10.714 1.00 84.69 102 LYS A CA 1
ATOM 808 C C . LYS A 1 102 ? -1.976 10.748 11.724 1.00 84.69 102 LYS A C 1
ATOM 810 O O . LYS A 1 102 ? -1.024 11.514 11.836 1.00 84.69 102 LYS A O 1
ATOM 815 N N . ASN A 1 103 ? -3.111 10.903 12.404 1.00 82.69 103 ASN A N 1
ATOM 816 C CA . ASN A 1 103 ? -3.413 12.098 13.203 1.00 82.69 103 ASN A CA 1
ATOM 817 C C . ASN A 1 103 ? -3.427 11.842 14.712 1.00 82.69 103 ASN A C 1
ATOM 819 O O . ASN A 1 103 ? -3.355 12.786 15.498 1.00 82.69 103 ASN A O 1
ATOM 823 N N . VAL A 1 104 ? -3.525 10.583 15.128 1.00 80.94 104 VAL A N 1
ATOM 824 C CA . VAL A 1 104 ? -3.666 10.177 16.522 1.00 80.94 104 VAL A CA 1
ATOM 825 C C . VAL A 1 104 ? -2.508 9.249 16.882 1.00 80.94 104 VAL A C 1
ATOM 827 O O . VAL A 1 104 ? -2.096 8.389 16.105 1.00 80.94 104 VAL A O 1
ATOM 830 N N . GLY A 1 105 ? -1.925 9.456 18.067 1.00 80.31 105 GLY A N 1
ATOM 831 C CA . GLY A 1 105 ? -0.829 8.618 18.548 1.00 80.31 105 GLY A CA 1
ATOM 832 C C . GLY A 1 105 ? -1.254 7.149 18.637 1.00 80.31 105 GLY A C 1
ATOM 833 O O . GLY A 1 105 ? -2.380 6.857 19.034 1.00 80.31 105 GLY A O 1
ATOM 834 N N . GLN A 1 106 ? -0.332 6.234 18.320 1.00 77.62 106 GLN A N 1
ATOM 835 C CA . GLN A 1 106 ? -0.591 4.795 18.166 1.00 77.62 106 GLN A CA 1
ATOM 836 C C . GLN A 1 106 ? -1.474 4.189 19.268 1.00 77.62 106 GLN A C 1
ATOM 838 O 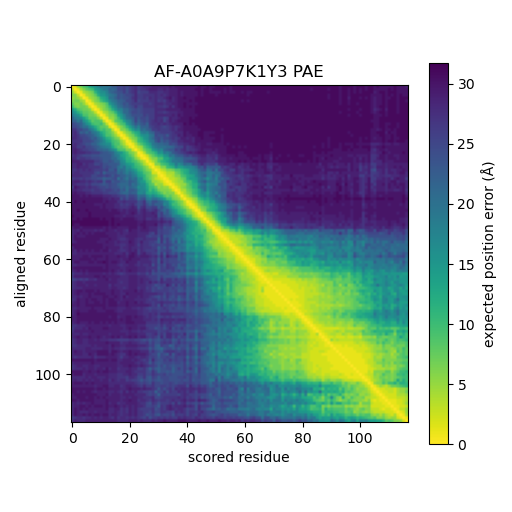O . GLN A 1 106 ? -2.405 3.460 18.963 1.00 77.62 106 GLN A O 1
ATOM 843 N N . LYS A 1 107 ? -1.242 4.545 20.540 1.00 78.56 107 LYS A N 1
ATOM 844 C CA . LYS A 1 107 ? -2.026 4.022 21.674 1.00 78.56 107 LYS A CA 1
ATOM 845 C C . LYS A 1 107 ? -3.516 4.342 21.575 1.00 78.56 107 LYS A C 1
ATOM 847 O O . LYS A 1 107 ? -4.340 3.477 21.822 1.00 78.56 107 LYS A O 1
ATOM 852 N N . SER A 1 108 ? -3.854 5.575 21.217 1.00 75.06 108 SER A N 1
ATOM 853 C CA . SER A 1 108 ? -5.246 6.021 21.156 1.00 75.06 108 SER A CA 1
ATOM 854 C C . SER A 1 108 ? -5.939 5.548 19.876 1.00 75.06 108 SER A C 1
ATOM 856 O O . SER A 1 108 ? -7.139 5.295 19.892 1.00 75.06 108 SER A O 1
ATOM 858 N N . THR A 1 109 ? -5.182 5.358 18.792 1.00 79.06 109 THR A N 1
ATOM 859 C CA . THR A 1 109 ? -5.665 4.682 17.580 1.00 79.06 109 THR A CA 1
ATOM 860 C C . THR A 1 109 ? -5.974 3.212 17.857 1.00 79.06 109 THR A C 1
ATOM 862 O O . THR A 1 109 ? -7.073 2.762 17.552 1.00 79.06 109 THR A O 1
ATOM 865 N N . ASP A 1 110 ? -5.060 2.486 18.506 1.00 77.25 110 ASP A N 1
ATOM 866 C CA . ASP A 1 110 ? -5.265 1.081 18.871 1.00 77.25 110 ASP A CA 1
ATOM 867 C C . ASP A 1 110 ? -6.438 0.917 19.852 1.00 77.25 110 ASP A C 1
ATOM 869 O O . ASP A 1 110 ? -7.227 -0.014 19.715 1.00 77.25 110 ASP A O 1
ATOM 873 N N . GLU A 1 111 ? -6.602 1.818 20.828 1.00 78.56 111 GLU A N 1
ATOM 874 C CA . GLU A 1 111 ? -7.756 1.807 21.742 1.00 78.56 111 GLU A CA 1
ATOM 875 C C . GLU A 1 111 ? -9.084 1.991 20.999 1.00 78.56 111 GLU A C 1
ATOM 877 O O . GLU A 1 111 ? -10.039 1.275 21.289 1.00 78.56 111 GLU A O 1
ATOM 882 N N . TYR A 1 112 ? -9.142 2.908 20.028 1.00 77.12 112 TYR A N 1
ATOM 883 C CA . TYR A 1 112 ? -10.339 3.134 19.218 1.00 77.12 112 TYR A CA 1
ATOM 884 C C . TYR A 1 112 ? -10.664 1.933 18.320 1.00 77.12 112 TYR A C 1
ATOM 886 O O . TYR A 1 112 ? -11.815 1.510 18.256 1.00 77.12 112 TYR A O 1
ATOM 894 N N . LEU A 1 113 ? -9.653 1.352 17.666 1.00 78.81 113 LEU A N 1
ATOM 895 C CA . LEU A 1 113 ? -9.821 0.209 16.761 1.00 78.81 113 LEU A CA 1
ATOM 896 C C . LEU A 1 113 ? -10.202 -1.094 17.480 1.00 78.81 113 LEU A C 1
ATOM 898 O O . LEU A 1 113 ? -10.749 -1.996 16.856 1.00 78.81 113 LEU A O 1
ATOM 902 N N . ASN A 1 114 ? -9.930 -1.207 18.781 1.00 81.62 114 ASN A N 1
ATOM 903 C CA . ASN A 1 114 ? -10.314 -2.368 19.589 1.00 81.62 114 ASN A CA 1
ATOM 904 C C . ASN A 1 114 ? -11.708 -2.240 20.229 1.00 81.62 114 ASN A C 1
ATOM 906 O O . ASN A 1 114 ? -12.104 -3.117 21.004 1.00 81.62 114 ASN A O 1
ATOM 910 N N . LEU A 1 115 ? -12.452 -1.160 19.963 1.00 79.81 115 LEU A N 1
ATOM 911 C CA . LEU A 1 115 ? -13.806 -1.018 20.490 1.00 79.81 115 LEU A CA 1
ATOM 912 C C . LEU A 1 115 ? -14.738 -2.051 19.835 1.00 79.81 115 LEU A C 1
ATOM 914 O O . LEU A 1 115 ? -14.754 -2.169 18.611 1.00 79.81 115 LEU A O 1
ATOM 918 N N . PRO A 1 116 ? -15.527 -2.803 20.624 1.00 70.56 116 PRO A N 1
ATOM 919 C CA . PRO A 1 116 ? -16.520 -3.705 20.064 1.00 70.56 116 PRO A CA 1
ATOM 920 C C . PRO A 1 116 ? -17.631 -2.891 19.387 1.00 70.56 116 PRO A C 1
ATOM 922 O O . PRO A 1 116 ? -18.218 -2.002 20.010 1.00 70.56 116 PRO A O 1
ATOM 925 N N . ILE A 1 117 ? -17.891 -3.218 18.122 1.00 60.56 117 ILE A N 1
ATOM 926 C CA . ILE A 1 117 ? -19.018 -2.743 17.304 1.00 60.56 117 ILE A CA 1
ATOM 927 C C . ILE A 1 117 ? -20.332 -3.433 17.676 1.00 60.56 117 ILE A C 1
ATOM 929 O O . ILE A 1 117 ? -20.307 -4.648 17.984 1.00 60.56 117 ILE A O 1
#

Solvent-accessible surface area (backbone atoms only — not comparable to full-atom values): 8407 Å² total; per-residue (Å²): 139,89,80,85,88,84,92,80,90,78,88,81,88,75,86,78,85,72,77,72,67,97,78,70,78,78,85,66,95,61,92,78,85,80,88,71,81,77,82,66,77,74,79,79,51,101,80,66,88,60,98,72,75,86,69,97,57,80,93,71,75,88,89,71,91,72,80,48,74,64,55,52,49,52,51,50,33,57,74,72,70,46,62,93,45,58,95,38,96,36,68,69,53,47,51,47,53,53,49,32,66,73,76,35,61,67,69,62,32,52,56,59,72,66,55,88,129